Protein AF-A0A3D5C0S0-F1 (afdb_monomer)

Structure (mmCIF, N/CA/C/O backbone):
data_AF-A0A3D5C0S0-F1
#
_entry.id   AF-A0A3D5C0S0-F1
#
loop_
_atom_site.group_PDB
_atom_site.id
_atom_site.type_symbol
_atom_site.label_atom_id
_atom_site.label_alt_id
_atom_site.label_comp_id
_atom_site.label_asym_id
_atom_site.label_entity_id
_atom_site.label_seq_id
_atom_site.pdbx_PDB_ins_code
_atom_site.Cartn_x
_atom_site.Cartn_y
_atom_site.Cartn_z
_atom_site.occupancy
_atom_site.B_iso_or_equiv
_atom_site.auth_seq_id
_atom_site.auth_comp_id
_atom_site.auth_asym_id
_atom_site.auth_atom_id
_atom_site.pdbx_PDB_model_num
ATOM 1 N N . MET A 1 1 ? -0.628 8.690 -5.064 1.00 97.56 1 MET A N 1
ATOM 2 C CA . MET A 1 1 ? -0.053 9.346 -6.256 1.00 97.56 1 MET A CA 1
ATOM 3 C C . MET A 1 1 ? 0.869 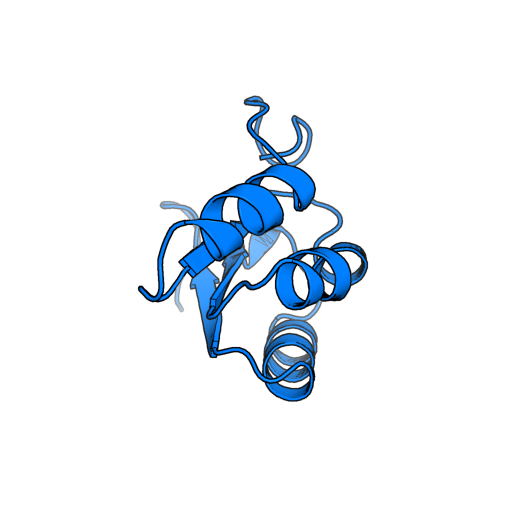10.459 -5.790 1.00 97.56 1 MET A C 1
ATOM 5 O O . MET A 1 1 ? 0.405 11.284 -4.999 1.00 97.56 1 MET A O 1
ATOM 9 N N . ASP A 1 2 ? 2.136 10.442 -6.207 1.00 97.06 2 ASP A N 1
ATOM 10 C CA . ASP A 1 2 ? 3.211 11.319 -5.708 1.00 97.06 2 ASP A CA 1
ATOM 11 C C . ASP A 1 2 ? 3.793 12.301 -6.742 1.00 97.06 2 ASP A C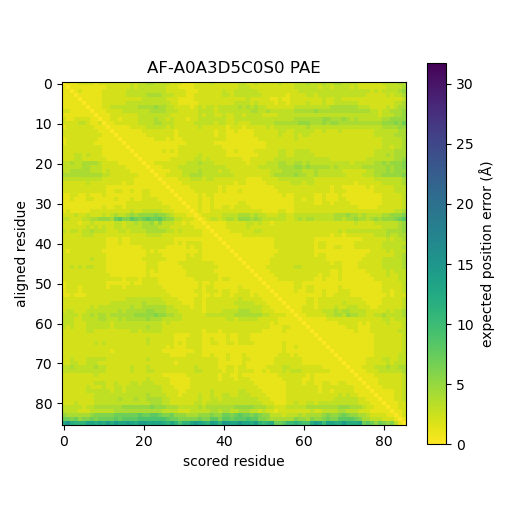 1
ATOM 13 O O . ASP A 1 2 ? 4.686 13.066 -6.391 1.00 97.06 2 ASP A O 1
ATOM 17 N N . GLY A 1 3 ? 3.318 12.303 -7.990 1.00 97.00 3 GLY A N 1
ATOM 18 C CA . GLY A 1 3 ? 3.896 13.125 -9.058 1.00 97.00 3 GLY A CA 1
ATOM 19 C C . GLY A 1 3 ? 5.175 12.552 -9.690 1.00 97.00 3 GLY A C 1
ATOM 20 O O . GLY A 1 3 ? 5.636 13.113 -10.682 1.00 97.00 3 GLY A O 1
ATOM 21 N N . HIS A 1 4 ? 5.733 11.456 -9.159 1.00 96.62 4 HIS A N 1
ATOM 22 C CA . HIS A 1 4 ? 6.931 10.794 -9.693 1.00 96.62 4 HIS A CA 1
ATOM 23 C C . HIS A 1 4 ? 6.568 9.501 -10.426 1.00 96.62 4 HIS A C 1
ATOM 25 O O . HIS A 1 4 ? 6.783 9.404 -11.633 1.00 96.62 4 HIS A O 1
ATOM 31 N N . PHE A 1 5 ? 5.930 8.549 -9.735 1.00 96.88 5 PHE A N 1
ATOM 32 C CA . PHE A 1 5 ? 5.517 7.282 -10.352 1.00 96.88 5 PHE A CA 1
ATOM 33 C C . PHE A 1 5 ? 4.361 7.480 -11.342 1.00 96.88 5 PHE A C 1
ATOM 35 O O . PHE A 1 5 ? 4.247 6.794 -12.360 1.00 96.88 5 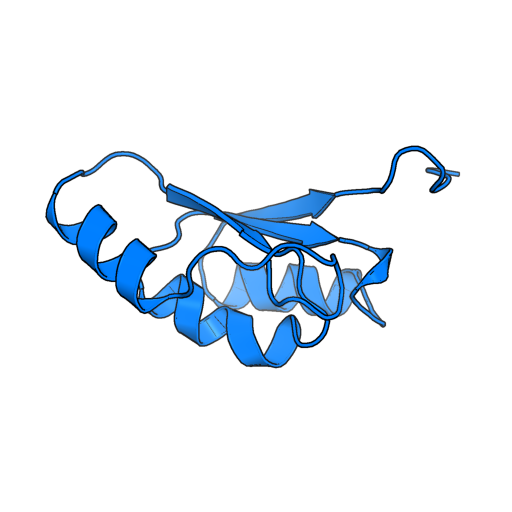PHE A O 1
ATOM 42 N N . VAL A 1 6 ? 3.490 8.448 -11.045 1.00 97.19 6 VAL A N 1
ATOM 43 C CA . VAL A 1 6 ? 2.437 8.943 -11.939 1.00 97.19 6 VAL A CA 1
ATOM 44 C C . VAL A 1 6 ? 2.421 10.475 -11.908 1.00 97.19 6 VAL A C 1
ATOM 46 O O . VAL A 1 6 ? 2.681 11.037 -10.848 1.00 97.19 6 VAL A O 1
ATOM 49 N N . PRO A 1 7 ? 2.051 11.175 -13.001 1.00 97.12 7 PRO A N 1
ATOM 50 C CA . PRO A 1 7 ? 2.092 12.645 -13.046 1.00 97.12 7 PRO A CA 1
ATOM 51 C C . PRO A 1 7 ? 1.123 13.341 -12.080 1.00 97.12 7 PRO A C 1
ATOM 53 O O . PRO A 1 7 ? 1.329 14.491 -11.700 1.00 97.12 7 PRO A O 1
ATOM 56 N N . ALA A 1 8 ? 0.029 12.669 -11.715 1.00 96.75 8 ALA A N 1
ATOM 57 C CA . ALA A 1 8 ? -0.977 13.224 -10.822 1.00 96.75 8 ALA A CA 1
ATOM 58 C C . ALA A 1 8 ? -0.497 13.222 -9.361 1.00 96.75 8 ALA A C 1
ATOM 60 O O . ALA A 1 8 ? 0.148 12.281 -8.899 1.00 96.75 8 ALA A O 1
ATOM 61 N N . ILE A 1 9 ? -0.893 14.248 -8.607 1.00 97.75 9 ILE A N 1
ATOM 62 C CA . ILE A 1 9 ? -0.706 14.328 -7.155 1.00 97.75 9 ILE A CA 1
ATOM 63 C C . ILE A 1 9 ? -2.080 14.229 -6.496 1.00 97.75 9 ILE A C 1
ATOM 65 O O . ILE A 1 9 ? -3.048 14.834 -6.952 1.00 97.75 9 ILE A O 1
ATOM 69 N N . SER A 1 10 ? -2.160 13.435 -5.430 1.00 97.25 10 SER A N 1
ATOM 70 C CA . SER A 1 10 ? -3.413 13.146 -4.718 1.00 97.25 10 SER A CA 1
ATOM 71 C C . SER A 1 10 ? -3.315 13.580 -3.252 1.00 97.25 10 SER A C 1
ATOM 73 O O . SER A 1 10 ? -3.202 14.765 -2.957 1.00 97.25 10 SER A O 1
ATOM 75 N N . PHE A 1 11 ? -3.321 12.627 -2.326 1.00 96.25 11 PHE A N 1
ATOM 76 C CA . PHE A 1 11 ? -3.215 12.853 -0.892 1.00 96.25 11 PHE A CA 1
ATOM 77 C C . PHE A 1 11 ? -2.368 11.760 -0.233 1.00 96.25 11 PHE A C 1
ATOM 79 O O . PHE A 1 11 ? -2.239 10.651 -0.752 1.00 96.25 11 PHE A O 1
ATOM 86 N N . GLY A 1 12 ? -1.776 12.095 0.914 1.00 96.75 12 GLY A N 1
ATOM 87 C CA . GLY A 1 12 ? -0.941 11.190 1.703 1.00 96.75 12 GLY A CA 1
ATOM 88 C C . GLY A 1 12 ? -1.638 10.628 2.945 1.00 96.75 12 GLY A C 1
ATOM 89 O O . GLY A 1 12 ? -2.835 10.826 3.171 1.00 96.75 12 GLY A O 1
ATOM 90 N N . ALA A 1 13 ? -0.843 9.986 3.803 1.00 97.69 13 ALA A N 1
ATOM 91 C CA . ALA A 1 13 ? -1.280 9.380 5.062 1.00 97.69 13 ALA A CA 1
ATOM 92 C C . ALA A 1 13 ? -2.131 10.289 5.991 1.00 97.69 13 ALA A C 1
ATOM 94 O O . ALA A 1 13 ? -3.059 9.765 6.612 1.00 97.69 13 ALA A O 1
ATOM 95 N N . PRO A 1 14 ? -1.922 11.624 6.090 1.00 98.19 14 PRO A N 1
ATOM 96 C CA . PRO A 1 14 ? -2.775 12.478 6.926 1.00 98.19 14 PRO A CA 1
ATOM 97 C C . PRO A 1 14 ? -4.261 12.449 6.543 1.00 98.19 14 PRO A C 1
ATOM 99 O O . PRO A 1 14 ? -5.120 12.485 7.422 1.00 98.19 14 PRO A O 1
ATOM 102 N N . VAL A 1 15 ? -4.577 12.320 5.250 1.00 98.25 15 VAL A N 1
ATOM 103 C CA . VAL A 1 15 ? -5.969 12.226 4.781 1.00 98.25 15 VAL A CA 1
ATOM 104 C C . VAL A 1 15 ? -6.571 10.870 5.139 1.00 98.25 15 VAL A C 1
ATOM 106 O O . VAL A 1 15 ? -7.698 10.819 5.625 1.00 98.25 15 VAL A O 1
ATOM 109 N N . VAL A 1 16 ? -5.804 9.781 5.003 1.00 98.31 16 VAL A N 1
ATOM 110 C CA . VAL A 1 16 ? -6.228 8.439 5.446 1.00 98.31 16 VAL A CA 1
ATOM 111 C C . VAL A 1 16 ? -6.570 8.445 6.938 1.00 98.31 16 VAL A C 1
ATOM 113 O O . VAL A 1 16 ? -7.624 7.945 7.324 1.00 98.31 16 VAL A O 1
ATOM 116 N N . ARG A 1 17 ? -5.745 9.102 7.765 1.00 98.44 17 ARG A N 1
ATOM 117 C CA . ARG A 1 17 ? -5.994 9.262 9.206 1.00 98.44 17 ARG A CA 1
ATOM 118 C C . ARG A 1 17 ? -7.281 10.033 9.495 1.00 98.44 17 ARG A C 1
ATOM 120 O O . ARG A 1 17 ? -8.045 9.628 10.368 1.00 98.44 17 ARG A O 1
ATOM 127 N N . GLY A 1 18 ? -7.531 11.117 8.762 1.00 98.38 18 GLY A N 1
ATOM 128 C CA . GLY A 1 18 ? -8.778 11.877 8.873 1.00 98.38 18 GLY A CA 1
ATOM 129 C C . GLY A 1 18 ? -10.004 11.022 8.543 1.00 98.38 18 GLY A C 1
ATOM 130 O O . GLY A 1 18 ? -10.956 10.984 9.319 1.00 98.38 18 GLY A O 1
ATOM 131 N N . ILE A 1 19 ? -9.948 10.265 7.441 1.00 98.12 19 ILE A N 1
ATOM 132 C CA . ILE A 1 19 ? -11.030 9.361 7.021 1.00 98.12 19 ILE A CA 1
ATOM 133 C C . ILE A 1 19 ? -11.243 8.250 8.054 1.00 98.12 19 ILE A C 1
ATOM 135 O O . ILE A 1 19 ? -12.383 7.936 8.395 1.00 98.12 19 ILE A O 1
ATOM 139 N N . ARG A 1 20 ? -10.165 7.676 8.602 1.00 98.06 20 ARG A N 1
ATOM 140 C CA . ARG A 1 20 ? -10.257 6.616 9.613 1.00 98.06 20 ARG A CA 1
ATOM 141 C C . ARG A 1 20 ? -11.071 7.044 10.833 1.00 98.06 20 ARG A C 1
ATOM 143 O O . ARG A 1 20 ? -11.763 6.200 11.394 1.00 98.06 20 ARG A O 1
ATOM 150 N N . GLY A 1 21 ? -11.018 8.321 11.214 1.00 97.81 21 GLY A N 1
ATOM 151 C CA . GLY A 1 21 ? -11.772 8.870 12.343 1.00 97.81 21 GLY A CA 1
ATOM 152 C C . GLY A 1 21 ? -13.286 8.986 12.125 1.00 97.81 21 GLY A C 1
ATOM 153 O O . GLY A 1 21 ? -14.012 9.150 13.100 1.00 97.81 21 GLY A O 1
ATOM 154 N N . VAL A 1 22 ? -13.774 8.894 10.882 1.00 98.25 22 VAL A N 1
ATOM 155 C CA . VAL A 1 22 ? -15.197 9.111 10.541 1.00 98.25 22 VAL A CA 1
ATOM 156 C C . VAL A 1 22 ? -15.898 7.878 9.970 1.00 98.25 22 VAL A C 1
ATOM 158 O O . VAL A 1 22 ? -17.074 7.933 9.626 1.00 98.25 22 VAL A O 1
ATOM 161 N N . THR A 1 23 ? -15.199 6.751 9.855 1.00 98.06 23 THR A N 1
ATOM 162 C CA . THR A 1 23 ? -15.776 5.491 9.376 1.00 98.06 23 THR A CA 1
ATOM 163 C C . THR A 1 23 ? -15.184 4.316 10.135 1.00 98.06 23 THR A C 1
ATOM 165 O O . THR A 1 23 ? -14.071 4.410 10.645 1.00 98.06 23 THR A O 1
ATOM 168 N N . SER A 1 24 ? -15.888 3.187 10.177 1.00 97.25 24 SER A N 1
ATOM 169 C CA . SER A 1 24 ? -15.367 1.876 10.599 1.00 97.25 24 SER A CA 1
ATOM 170 C C . SER A 1 24 ? -15.137 0.928 9.417 1.00 97.25 24 SER A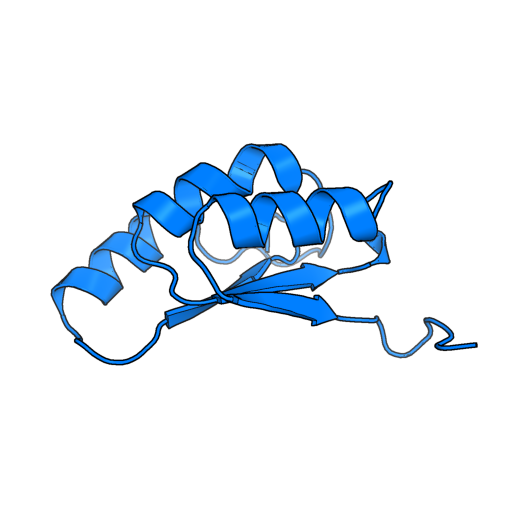 C 1
ATOM 172 O O . SER A 1 24 ? -14.583 -0.155 9.595 1.00 97.25 24 SER A O 1
ATOM 174 N N . LEU A 1 25 ? -15.520 1.336 8.200 1.00 98.44 25 LEU A N 1
ATOM 175 C CA . LEU A 1 25 ? -15.348 0.526 6.997 1.00 98.44 25 LEU A CA 1
ATOM 176 C C . LEU A 1 25 ? -13.858 0.303 6.678 1.00 98.44 25 LEU A C 1
ATOM 178 O O . LEU A 1 25 ? -13.026 1.151 7.027 1.00 98.44 25 LEU A O 1
ATOM 182 N N . PRO A 1 26 ? -13.500 -0.810 6.014 1.00 98.19 26 PRO A N 1
ATOM 183 C CA . PRO A 1 26 ? -12.131 -1.041 5.575 1.00 98.19 26 PRO A CA 1
ATOM 184 C C . PRO A 1 26 ? -11.629 0.066 4.637 1.00 98.19 26 PRO A C 1
ATOM 186 O O . PRO A 1 26 ? -12.332 0.454 3.705 1.00 98.19 26 PRO A O 1
ATOM 189 N N . LEU A 1 27 ? -10.412 0.555 4.877 1.00 98.56 27 LEU A N 1
ATOM 190 C CA . LEU A 1 27 ? -9.722 1.513 4.014 1.00 98.56 27 LEU A CA 1
ATOM 191 C C . LEU A 1 27 ? -8.678 0.784 3.170 1.00 98.56 27 LEU A C 1
ATOM 193 O O . LEU A 1 27 ? -7.675 0.301 3.701 1.00 98.56 27 LEU A O 1
ATOM 197 N N . ASP A 1 28 ? -8.922 0.721 1.865 1.00 98.44 28 ASP A N 1
ATOM 198 C CA . ASP A 1 28 ? -7.962 0.213 0.890 1.00 98.44 28 ASP A CA 1
ATOM 199 C C . ASP A 1 28 ? -7.089 1.350 0.359 1.00 98.44 28 ASP A C 1
ATOM 201 O O . ASP A 1 28 ? -7.593 2.358 -0.140 1.00 98.44 28 ASP A O 1
ATOM 205 N N . VAL A 1 29 ? -5.772 1.205 0.502 1.00 98.44 29 VAL A N 1
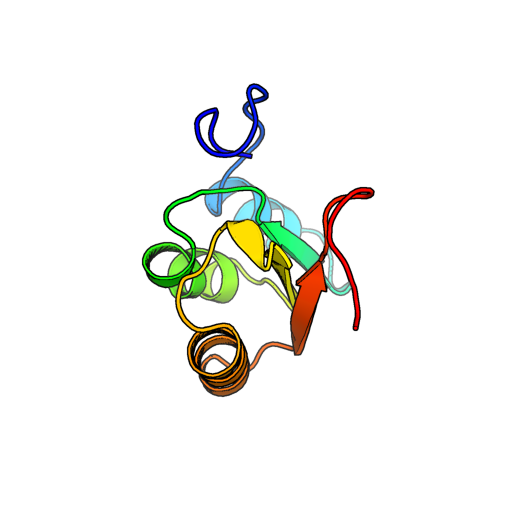ATOM 206 C CA . VAL A 1 29 ? -4.795 2.200 0.064 1.00 98.44 29 VAL A CA 1
ATOM 207 C C . VAL A 1 29 ? -4.036 1.663 -1.141 1.00 98.44 29 VAL A C 1
ATOM 209 O O . VAL A 1 29 ? -3.195 0.773 -1.028 1.00 98.44 29 VAL A O 1
ATOM 212 N N . HIS A 1 30 ? -4.286 2.262 -2.301 1.00 98.56 30 HIS A N 1
ATOM 213 C CA . HIS A 1 30 ? -3.542 1.983 -3.526 1.00 98.56 30 HIS A CA 1
ATOM 214 C C . HIS A 1 30 ? -2.401 2.991 -3.702 1.00 98.56 30 HIS A C 1
ATOM 216 O O . HIS A 1 30 ? -2.610 4.176 -3.982 1.00 98.56 30 HIS A O 1
ATOM 222 N N . LEU A 1 31 ? -1.169 2.514 -3.528 1.00 98.12 31 LEU A N 1
ATOM 223 C CA . LEU A 1 31 ? 0.042 3.314 -3.645 1.00 98.12 31 LEU A CA 1
ATOM 224 C C . LEU A 1 31 ? 0.549 3.324 -5.091 1.00 98.12 31 LEU A C 1
ATOM 226 O O . LEU A 1 31 ? 1.132 2.363 -5.586 1.00 98.12 31 LEU A O 1
ATOM 230 N N . MET A 1 32 ? 0.339 4.461 -5.748 1.00 98.19 32 MET A N 1
ATOM 231 C CA . MET A 1 32 ? 0.987 4.848 -7.005 1.00 98.19 32 MET A CA 1
ATOM 232 C C . MET A 1 32 ? 2.122 5.833 -6.690 1.00 98.19 32 MET A C 1
ATOM 234 O O . MET A 1 32 ? 1.912 7.041 -6.819 1.00 98.19 32 MET A O 1
ATOM 238 N N . ILE A 1 33 ? 3.242 5.335 -6.159 1.00 97.38 33 ILE A N 1
ATOM 239 C CA . ILE A 1 33 ? 4.406 6.122 -5.704 1.00 97.38 33 ILE A CA 1
ATOM 240 C C . ILE A 1 33 ? 5.705 5.336 -5.938 1.00 97.38 33 ILE A C 1
ATOM 242 O O . ILE A 1 33 ? 5.637 4.112 -5.949 1.00 97.38 33 ILE A O 1
ATOM 246 N N . ASP A 1 34 ? 6.863 5.998 -6.036 1.00 93.50 34 ASP A N 1
ATOM 247 C CA . ASP A 1 34 ? 8.165 5.313 -6.216 1.00 93.50 34 ASP A CA 1
ATOM 248 C C . ASP A 1 34 ? 8.768 4.817 -4.888 1.00 93.50 34 ASP A C 1
ATOM 250 O O . ASP A 1 34 ? 9.367 3.750 -4.801 1.00 93.50 34 ASP A O 1
ATOM 254 N N . SER A 1 35 ? 8.606 5.581 -3.803 1.00 92.06 35 SER A N 1
ATOM 255 C CA . SER A 1 35 ? 9.189 5.264 -2.486 1.00 92.06 35 SER A CA 1
ATOM 256 C C . SER A 1 35 ? 8.269 4.384 -1.631 1.00 92.06 35 SER A C 1
ATOM 258 O O . SER A 1 35 ? 7.930 4.737 -0.503 1.00 92.06 35 SER A O 1
ATOM 260 N N . VAL A 1 36 ? 7.821 3.247 -2.171 1.00 95.44 36 VAL A N 1
ATOM 261 C CA . VAL A 1 36 ? 6.802 2.392 -1.534 1.00 95.44 36 VAL A CA 1
ATOM 262 C C . VAL A 1 36 ? 7.227 1.918 -0.141 1.00 95.44 36 VAL A C 1
ATOM 264 O O . VAL A 1 36 ? 6.538 2.204 0.840 1.00 95.44 36 VAL A O 1
ATOM 267 N N . ASP A 1 37 ? 8.367 1.230 -0.030 1.00 94.88 37 ASP A N 1
ATOM 268 C CA . ASP A 1 37 ? 8.758 0.529 1.203 1.00 94.88 37 ASP A CA 1
ATOM 269 C C . ASP A 1 37 ? 8.988 1.462 2.401 1.00 94.88 37 ASP A C 1
ATOM 271 O O . ASP A 1 37 ? 8.791 1.048 3.550 1.00 94.88 37 ASP A O 1
ATOM 275 N N . SER A 1 38 ? 9.388 2.714 2.153 1.00 95.12 38 SER A N 1
ATOM 276 C CA . SER A 1 38 ? 9.594 3.729 3.195 1.00 95.12 38 SER A CA 1
ATOM 277 C C . SER A 1 38 ? 8.291 4.386 3.656 1.00 95.12 38 SER A C 1
ATOM 279 O O . SER A 1 38 ? 8.252 4.990 4.725 1.00 95.12 38 SER A O 1
ATOM 281 N N . GLN A 1 39 ? 7.214 4.259 2.880 1.00 96.81 39 GLN A N 1
ATOM 282 C CA . GLN A 1 39 ? 5.925 4.894 3.154 1.00 96.81 39 GLN A CA 1
ATOM 283 C C . GLN A 1 39 ? 4.905 3.934 3.782 1.00 96.81 39 GLN A C 1
ATOM 285 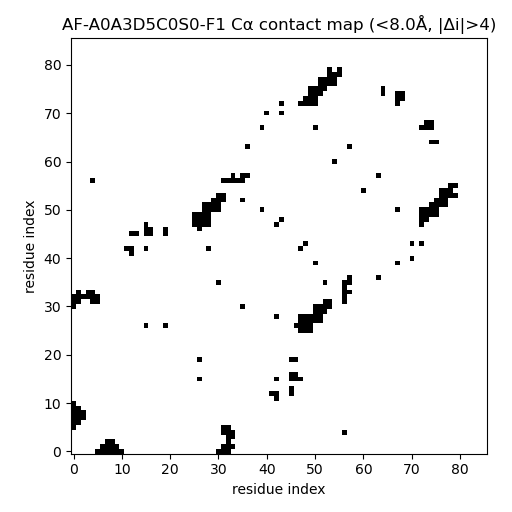O O . GLN A 1 39 ? 3.936 4.398 4.383 1.00 96.81 39 GLN A O 1
ATOM 290 N N . LEU A 1 40 ? 5.114 2.614 3.693 1.00 97.69 40 LEU A N 1
ATOM 291 C CA . LEU A 1 40 ? 4.168 1.602 4.190 1.00 97.69 40 LEU A CA 1
ATOM 292 C C . LEU A 1 40 ? 3.727 1.854 5.638 1.00 97.69 40 LEU A C 1
ATOM 294 O O . LEU A 1 40 ? 2.532 1.932 5.917 1.00 97.69 40 LEU A O 1
ATOM 298 N N . GLU A 1 41 ? 4.682 2.044 6.550 1.00 98.00 41 GLU A N 1
ATOM 299 C CA . GLU A 1 41 ? 4.410 2.252 7.979 1.00 98.00 41 GLU A CA 1
ATOM 300 C C . GLU A 1 41 ? 3.558 3.495 8.241 1.00 98.00 41 GLU A C 1
ATOM 302 O O . GLU A 1 41 ? 2.693 3.474 9.119 1.00 98.00 41 GLU A O 1
ATOM 307 N N . ALA A 1 42 ? 3.751 4.560 7.459 1.00 98.12 42 ALA A N 1
ATOM 308 C CA . ALA A 1 42 ? 2.978 5.787 7.594 1.00 98.12 42 ALA A CA 1
ATOM 309 C C . ALA A 1 42 ? 1.502 5.568 7.225 1.00 98.12 42 ALA A C 1
ATOM 311 O O . ALA A 1 42 ? 0.615 6.049 7.934 1.00 98.12 42 ALA A O 1
ATOM 312 N N . PHE A 1 43 ? 1.228 4.816 6.155 1.00 98.38 43 PHE A N 1
ATOM 313 C CA . PHE A 1 43 ? -0.139 4.499 5.728 1.00 98.38 43 PHE A CA 1
ATOM 314 C C . PHE A 1 43 ? -0.822 3.479 6.645 1.00 98.38 43 PHE A C 1
ATOM 316 O O . PHE A 1 43 ? -1.990 3.666 6.990 1.00 98.38 43 PHE A O 1
ATOM 323 N N . VAL A 1 44 ? -0.099 2.458 7.117 1.00 98.31 44 VAL A N 1
ATOM 324 C CA . VAL A 1 44 ? -0.618 1.519 8.127 1.00 98.31 44 VAL A CA 1
ATOM 325 C C . VAL A 1 44 ? -0.961 2.258 9.418 1.00 98.31 44 VAL A C 1
ATOM 327 O O . VAL A 1 44 ? -2.089 2.174 9.899 1.00 98.31 44 VAL A O 1
ATOM 330 N N . SER A 1 45 ? -0.041 3.082 9.927 1.00 98.19 45 SER A N 1
ATOM 331 C CA . SER A 1 45 ? -0.256 3.883 11.141 1.00 98.19 45 SER A CA 1
ATOM 332 C C . SER A 1 45 ? -1.363 4.932 10.993 1.00 98.19 45 SER A C 1
ATOM 334 O O . SER A 1 45 ? -1.861 5.452 11.994 1.00 98.19 45 SER A O 1
ATOM 336 N N . ALA A 1 46 ? -1.742 5.285 9.762 1.00 98.31 46 ALA A N 1
ATOM 337 C CA . ALA A 1 46 ? -2.877 6.156 9.472 1.00 98.31 46 ALA A CA 1
ATOM 338 C C . ALA A 1 46 ? -4.225 5.414 9.446 1.00 98.31 46 ALA A C 1
ATOM 340 O O . ALA A 1 46 ? -5.265 6.066 9.393 1.00 98.31 46 ALA A O 1
ATOM 341 N N . GLY A 1 47 ? -4.229 4.081 9.527 1.00 98.12 47 GLY A N 1
ATOM 342 C CA . GLY A 1 47 ? -5.442 3.268 9.602 1.00 98.12 47 GLY A CA 1
ATOM 343 C C . GLY A 1 47 ? -5.820 2.552 8.306 1.00 98.12 47 GLY A C 1
ATOM 344 O O . GLY A 1 47 ? -6.991 2.203 8.146 1.00 98.12 47 GLY A O 1
ATOM 345 N N . ALA A 1 48 ? -4.868 2.340 7.391 1.00 98.56 48 ALA A N 1
ATOM 346 C CA . ALA A 1 48 ? -5.071 1.462 6.240 1.00 98.56 48 ALA A CA 1
ATOM 347 C C . ALA A 1 48 ? -5.381 0.023 6.692 1.00 98.56 48 ALA A C 1
ATOM 349 O O . ALA A 1 48 ? -4.778 -0.484 7.634 1.00 98.56 48 ALA A O 1
ATOM 350 N N . ASN A 1 49 ? -6.306 -0.645 6.003 1.00 98.69 49 ASN A N 1
ATOM 351 C CA . ASN A 1 49 ? -6.631 -2.060 6.218 1.00 98.69 49 ASN A CA 1
ATOM 352 C C . ASN A 1 49 ? -6.008 -2.962 5.146 1.00 98.69 49 ASN A C 1
ATOM 354 O O . ASN A 1 49 ? -5.713 -4.133 5.404 1.00 98.69 49 ASN A O 1
ATOM 358 N N . SE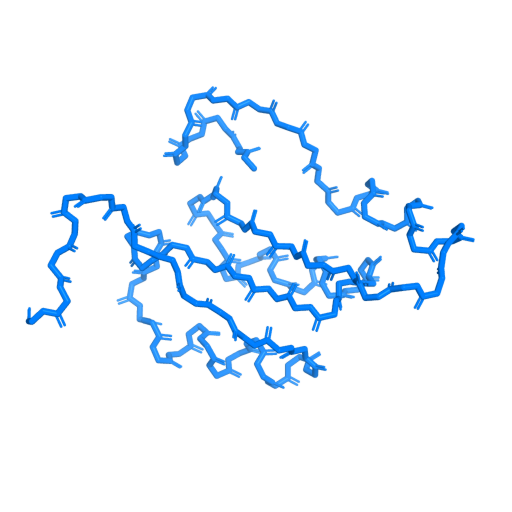R A 1 50 ? -5.791 -2.412 3.956 1.00 98.69 50 SER A N 1
ATOM 359 C CA . SER A 1 50 ? -5.027 -3.034 2.884 1.00 98.69 50 SER A CA 1
ATOM 360 C C . SER A 1 50 ? -4.118 -2.014 2.222 1.00 98.69 50 SER A C 1
ATOM 362 O O . SER A 1 50 ? -4.426 -0.821 2.176 1.00 98.69 50 SER A O 1
ATOM 364 N N . ILE A 1 51 ? -2.982 -2.502 1.729 1.00 98.75 51 ILE A N 1
ATOM 365 C CA . ILE A 1 51 ? -2.067 -1.727 0.902 1.00 98.75 51 ILE A CA 1
ATOM 366 C C . ILE A 1 51 ? -1.811 -2.505 -0.380 1.00 98.75 51 ILE A C 1
ATOM 368 O O . ILE A 1 51 ? -1.312 -3.632 -0.348 1.00 98.75 51 ILE A O 1
ATOM 372 N N . THR A 1 52 ? -2.129 -1.864 -1.499 1.00 98.69 52 THR A N 1
ATOM 373 C CA . THR A 1 52 ? -1.911 -2.381 -2.846 1.00 98.69 52 THR A CA 1
ATOM 374 C C . THR A 1 52 ? -0.850 -1.535 -3.542 1.00 98.69 52 THR A C 1
ATOM 376 O O . THR A 1 52 ? -0.956 -0.309 -3.566 1.00 98.69 52 THR A O 1
ATOM 379 N N . VAL A 1 53 ? 0.179 -2.174 -4.097 1.00 98.38 53 VAL A N 1
ATOM 380 C CA . VAL A 1 53 ? 1.347 -1.503 -4.696 1.00 98.38 53 VAL A CA 1
ATOM 381 C C . VAL A 1 53 ? 1.541 -1.941 -6.139 1.00 98.38 53 VAL A C 1
ATOM 383 O O . VAL A 1 53 ? 1.156 -3.046 -6.512 1.00 98.38 53 VAL A O 1
ATOM 386 N N . HIS A 1 54 ? 2.147 -1.088 -6.956 1.00 98.06 54 HIS A N 1
ATOM 387 C CA . HIS A 1 54 ? 2.534 -1.459 -8.312 1.00 98.06 54 HIS A CA 1
ATOM 388 C C . HIS A 1 54 ? 3.783 -2.338 -8.309 1.00 98.06 54 HIS A C 1
ATOM 390 O O . HIS A 1 54 ? 4.773 -1.985 -7.671 1.00 98.06 54 HIS A O 1
ATOM 396 N N . VAL A 1 55 ? 3.763 -3.448 -9.055 1.00 97.12 55 VAL A N 1
ATOM 397 C CA . VAL A 1 55 ? 4.950 -4.307 -9.221 1.00 97.12 55 VAL A CA 1
ATOM 398 C C . VAL A 1 55 ? 6.115 -3.545 -9.857 1.00 97.12 55 VAL A C 1
ATOM 400 O O . VAL A 1 55 ? 7.271 -3.834 -9.589 1.00 97.12 55 VAL A O 1
ATOM 403 N N . GLU A 1 56 ? 5.813 -2.524 -10.656 1.00 96.56 56 GLU A N 1
ATOM 404 C CA . GLU A 1 56 ? 6.803 -1.705 -11.349 1.00 96.56 56 GLU A CA 1
ATOM 405 C C . GLU A 1 56 ? 7.412 -0.605 -10.474 1.00 96.56 56 GLU A C 1
ATOM 407 O O . GLU A 1 56 ? 8.350 0.057 -10.909 1.00 96.56 56 GLU A O 1
ATOM 412 N N . ALA A 1 57 ? 6.865 -0.387 -9.277 1.00 96.44 57 ALA A N 1
ATOM 413 C CA . ALA A 1 57 ? 7.332 0.615 -8.321 1.00 96.44 57 ALA A CA 1
ATOM 414 C C . ALA A 1 57 ? 8.237 0.022 -7.225 1.00 96.44 57 ALA A C 1
ATOM 416 O O . ALA A 1 57 ? 8.655 0.732 -6.314 1.00 96.44 57 ALA A O 1
ATOM 417 N N . ILE A 1 58 ? 8.497 -1.287 -7.265 1.00 95.81 58 ILE A N 1
ATOM 418 C CA . ILE A 1 58 ? 9.219 -2.023 -6.222 1.00 95.81 58 ILE A CA 1
ATOM 419 C C . ILE A 1 58 ? 10.255 -2.952 -6.849 1.00 95.81 58 ILE A C 1
ATOM 421 O O . ILE A 1 58 ? 10.054 -3.482 -7.938 1.00 95.81 58 ILE A O 1
ATOM 425 N N . SER A 1 59 ? 11.377 -3.156 -6.161 1.00 94.44 59 SER A N 1
ATOM 426 C CA . SER A 1 59 ? 12.474 -4.000 -6.653 1.00 94.44 59 SER A CA 1
ATOM 427 C C . SER A 1 59 ? 12.298 -5.480 -6.307 1.00 94.44 59 SER A C 1
ATOM 429 O O . SER A 1 59 ? 12.671 -6.340 -7.101 1.00 94.44 59 SER A O 1
ATOM 431 N N . ASP A 1 60 ? 11.720 -5.785 -5.142 1.00 96.56 60 ASP A N 1
ATOM 432 C CA . ASP A 1 60 ? 11.422 -7.147 -4.688 1.00 96.56 60 ASP A CA 1
ATOM 433 C C . ASP A 1 60 ? 9.959 -7.241 -4.218 1.00 96.56 60 ASP A C 1
ATOM 435 O O . ASP A 1 60 ? 9.647 -6.960 -3.053 1.00 96.56 60 ASP A O 1
ATOM 439 N N . PRO A 1 61 ? 9.040 -7.682 -5.100 1.00 96.12 61 PRO A N 1
ATOM 440 C CA . PRO A 1 61 ? 7.634 -7.841 -4.753 1.00 96.12 61 PRO A CA 1
ATOM 441 C C . P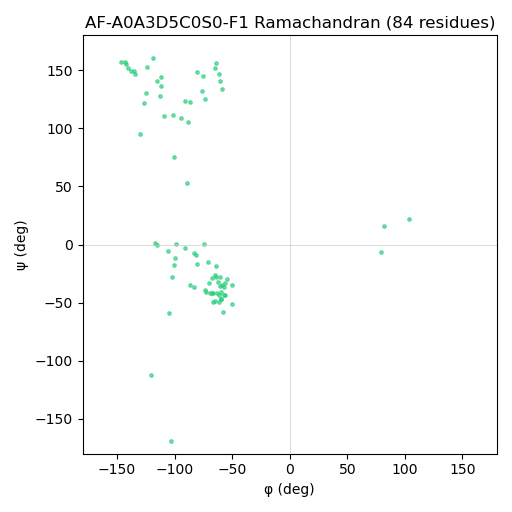RO A 1 61 ? 7.398 -8.778 -3.567 1.00 96.12 61 PRO A C 1
ATOM 443 O O . PRO A 1 61 ? 6.512 -8.533 -2.748 1.00 96.12 61 PRO A O 1
ATOM 446 N N . ALA A 1 62 ? 8.186 -9.847 -3.429 1.00 97.56 62 ALA A N 1
ATOM 447 C CA . ALA A 1 62 ? 8.003 -10.797 -2.340 1.00 97.56 62 ALA A CA 1
ATOM 448 C C . ALA A 1 62 ? 8.376 -10.169 -0.991 1.00 97.56 62 ALA A C 1
ATOM 450 O O . ALA A 1 62 ? 7.655 -10.366 -0.008 1.00 97.56 62 ALA A O 1
ATOM 451 N N . ALA A 1 63 ? 9.467 -9.399 -0.940 1.00 97.94 63 ALA A N 1
ATOM 452 C CA . ALA A 1 63 ? 9.865 -8.666 0.257 1.00 97.94 63 ALA A CA 1
ATOM 453 C C . ALA A 1 63 ? 8.844 -7.591 0.638 1.00 97.94 63 ALA A C 1
ATOM 455 O O . ALA A 1 63 ? 8.389 -7.584 1.784 1.00 97.94 63 ALA A O 1
ATOM 456 N N . THR A 1 64 ? 8.406 -6.757 -0.307 1.00 97.94 64 THR A N 1
ATOM 457 C CA . THR A 1 64 ? 7.403 -5.718 -0.030 1.00 97.94 64 THR A CA 1
ATOM 458 C C . THR A 1 64 ? 6.091 -6.330 0.469 1.00 97.94 64 THR A C 1
ATOM 460 O O . THR A 1 64 ? 5.564 -5.916 1.502 1.00 97.94 64 THR A O 1
ATOM 463 N N . LEU A 1 65 ? 5.570 -7.375 -0.188 1.00 98.31 65 LEU A N 1
ATOM 464 C CA . LEU A 1 65 ? 4.321 -8.021 0.239 1.00 98.31 65 LEU A CA 1
ATOM 465 C C . LEU A 1 65 ? 4.461 -8.752 1.587 1.00 98.31 65 LEU A C 1
ATOM 467 O O . LEU A 1 65 ? 3.470 -8.887 2.310 1.00 98.31 65 LEU A O 1
ATOM 471 N N . ARG A 1 66 ? 5.656 -9.249 1.945 1.00 98.50 66 ARG A N 1
ATOM 472 C CA . ARG A 1 66 ? 5.934 -9.750 3.304 1.00 98.50 66 ARG A CA 1
ATOM 473 C C . ARG A 1 66 ? 5.891 -8.617 4.321 1.00 98.50 66 ARG A C 1
ATOM 475 O O . ARG A 1 66 ? 5.144 -8.739 5.285 1.00 98.50 66 ARG A O 1
ATOM 482 N N . LYS A 1 67 ? 6.576 -7.501 4.058 1.0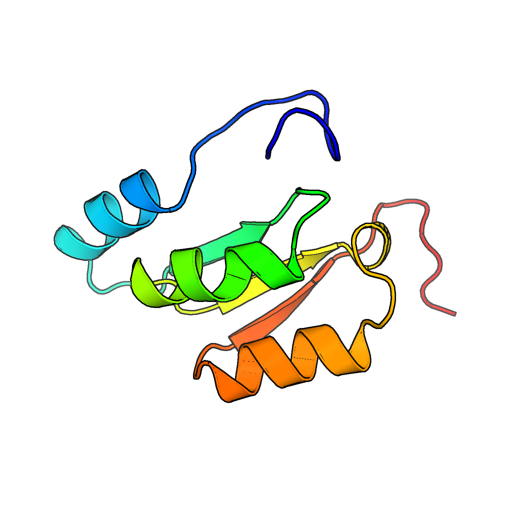0 98.25 67 LYS A N 1
ATOM 483 C CA . LYS A 1 67 ? 6.578 -6.330 4.944 1.00 98.25 67 LYS A CA 1
ATOM 484 C C . LYS A 1 67 ? 5.160 -5.812 5.200 1.00 98.25 67 LYS A C 1
ATOM 486 O O . LYS A 1 67 ? 4.793 -5.559 6.340 1.00 98.25 67 LYS A O 1
ATOM 491 N N . ILE A 1 68 ? 4.319 -5.728 4.167 1.00 98.50 68 ILE A N 1
ATOM 492 C CA . ILE A 1 68 ? 2.913 -5.315 4.321 1.00 98.50 68 ILE A CA 1
ATOM 493 C C . ILE A 1 68 ? 2.143 -6.263 5.265 1.00 98.50 68 ILE A C 1
ATOM 495 O O . ILE A 1 68 ? 1.383 -5.797 6.114 1.00 98.50 68 ILE A O 1
ATOM 499 N N . ARG A 1 69 ? 2.370 -7.583 5.167 1.00 98.44 69 ARG A N 1
ATOM 500 C CA . ARG A 1 69 ? 1.768 -8.574 6.080 1.00 98.44 69 ARG A CA 1
ATOM 501 C C . ARG A 1 69 ? 2.292 -8.460 7.506 1.00 98.44 69 ARG A C 1
ATOM 503 O O . ARG A 1 69 ? 1.500 -8.558 8.437 1.00 98.44 69 ARG A O 1
ATOM 510 N N . GLU A 1 70 ? 3.594 -8.253 7.678 1.00 98.50 70 GLU A N 1
ATOM 511 C CA . GLU A 1 70 ? 4.232 -8.063 8.989 1.00 98.50 70 GLU A CA 1
ATOM 512 C C . GLU A 1 70 ? 3.705 -6.812 9.703 1.00 98.50 70 GLU A C 1
ATOM 514 O O . GLU A 1 70 ? 3.550 -6.815 10.920 1.00 98.50 70 GLU A O 1
ATOM 519 N N . LEU A 1 71 ? 3.334 -5.779 8.941 1.00 98.38 71 LEU A N 1
ATOM 520 C CA . LEU A 1 71 ? 2.655 -4.585 9.449 1.00 98.38 71 LEU A CA 1
ATOM 521 C C . LEU A 1 71 ? 1.168 -4.815 9.795 1.00 98.38 71 LEU A C 1
ATOM 523 O O . LEU A 1 71 ? 0.491 -3.889 10.236 1.00 98.38 71 LEU A O 1
ATOM 527 N N . GLY A 1 72 ? 0.645 -6.031 9.615 1.00 98.25 72 GLY A N 1
ATOM 528 C CA . GLY A 1 72 ? -0.699 -6.418 10.050 1.00 98.25 72 GLY A CA 1
ATOM 529 C C . GLY A 1 72 ? -1.833 -6.017 9.105 1.00 98.25 72 GLY A C 1
ATOM 530 O O . GLY A 1 72 ? -2.995 -6.053 9.509 1.00 98.25 72 GLY A O 1
ATOM 531 N N . VAL A 1 73 ? -1.533 -5.652 7.855 1.00 98.25 73 VAL A N 1
ATOM 532 C CA . VAL A 1 73 ? -2.546 -5.268 6.857 1.00 98.25 73 VAL A CA 1
ATOM 533 C C . VAL A 1 73 ? -2.526 -6.200 5.645 1.00 98.25 73 VAL A C 1
ATOM 535 O O . VAL A 1 73 ? -1.557 -6.918 5.387 1.00 98.25 73 VAL A O 1
ATOM 538 N N . ARG A 1 74 ? -3.622 -6.222 4.880 1.00 98.69 74 ARG A N 1
ATOM 539 C CA . ARG A 1 74 ? -3.737 -7.093 3.704 1.00 98.69 74 ARG A CA 1
ATOM 540 C C . ARG A 1 74 ? -2.872 -6.559 2.547 1.00 98.69 74 ARG A C 1
ATOM 542 O O . ARG A 1 74 ? -3.076 -5.417 2.135 1.00 98.69 74 ARG A O 1
ATOM 549 N N . PRO A 1 75 ? -1.963 -7.370 1.978 1.00 98.56 75 PRO A N 1
ATOM 550 C CA . PRO A 1 75 ? -1.165 -6.970 0.826 1.00 98.56 75 PRO A CA 1
ATOM 551 C C . PRO A 1 75 ? -1.939 -7.115 -0.490 1.00 98.56 75 PRO A C 1
ATOM 553 O O . PRO A 1 75 ? -2.745 -8.037 -0.649 1.00 98.56 75 PRO A O 1
ATOM 556 N N . GLY A 1 76 ? -1.631 -6.246 -1.448 1.00 98.19 76 GLY A N 1
ATOM 557 C CA . GLY A 1 76 ? -2.098 -6.309 -2.828 1.00 98.19 76 GLY A CA 1
ATOM 558 C C . GLY A 1 76 ? -0.992 -5.927 -3.810 1.00 98.19 76 GLY A C 1
ATOM 559 O O . GLY A 1 76 ? -0.098 -5.145 -3.484 1.00 98.19 76 GLY A O 1
ATOM 560 N N . LEU A 1 77 ? -1.068 -6.477 -5.020 1.00 97.56 77 LEU A N 1
ATOM 561 C CA . LEU A 1 77 ? -0.176 -6.153 -6.127 1.00 97.56 77 LEU A CA 1
ATOM 562 C C . LEU A 1 77 ? -1.021 -5.720 -7.329 1.00 97.56 77 LEU A C 1
ATOM 564 O O . LEU A 1 77 ? -1.966 -6.415 -7.698 1.00 97.56 77 LEU A O 1
ATOM 568 N N . THR A 1 78 ? -0.670 -4.587 -7.923 1.00 97.81 78 THR A N 1
ATOM 569 C CA . THR A 1 78 ? -1.264 -4.047 -9.147 1.00 97.81 78 THR A CA 1
ATOM 570 C C . THR A 1 78 ? -0.240 -4.113 -10.269 1.00 97.81 78 THR A C 1
ATOM 572 O O . THR A 1 78 ? 0.952 -3.886 -10.058 1.00 97.81 78 THR A O 1
ATOM 575 N N . LEU A 1 79 ? -0.725 -4.386 -11.473 1.00 97.44 79 LEU A N 1
ATOM 576 C CA . LEU A 1 79 ? 0.049 -4.361 -12.702 1.00 97.44 79 LEU A CA 1
ATOM 577 C C . LEU A 1 79 ? -0.496 -3.247 -13.596 1.00 97.44 79 LEU A C 1
ATOM 579 O O . LEU A 1 79 ? -1.711 -3.032 -13.666 1.00 97.44 79 LEU A O 1
ATOM 583 N N . ARG A 1 80 ? 0.385 -2.524 -14.287 1.00 96.69 80 ARG A N 1
ATOM 584 C CA . ARG A 1 80 ? -0.034 -1.667 -15.398 1.00 96.69 80 ARG A CA 1
ATOM 585 C C . ARG A 1 80 ? -0.625 -2.529 -16.518 1.00 96.69 80 ARG A C 1
ATOM 587 O O . ARG A 1 80 ? -0.245 -3.689 -16.654 1.00 96.69 80 ARG A O 1
ATOM 594 N N . PRO A 1 81 ? -1.491 -1.961 -17.377 1.00 97.12 81 PRO A N 1
ATOM 595 C CA . PRO A 1 81 ? -2.117 -2.714 -18.465 1.00 97.12 81 PRO A CA 1
ATOM 596 C C . PRO A 1 81 ? -1.132 -3.438 -19.393 1.00 97.12 81 PRO A C 1
ATOM 598 O O . PRO A 1 81 ? -1.471 -4.462 -19.971 1.00 97.12 81 PRO A O 1
ATOM 601 N N . THR A 1 82 ? 0.077 -2.900 -19.553 1.00 96.88 82 THR A N 1
ATOM 602 C CA . THR A 1 82 ? 1.121 -3.454 -20.426 1.00 96.88 82 THR A CA 1
ATOM 603 C C . THR A 1 82 ? 2.056 -4.434 -19.721 1.00 96.88 82 THR A C 1
ATOM 605 O O . THR A 1 82 ? 2.978 -4.944 -20.350 1.00 96.88 82 THR A O 1
ATOM 608 N N . THR A 1 83 ? 1.890 -4.649 -18.418 1.00 96.44 83 THR A N 1
ATOM 609 C CA . THR A 1 83 ? 2.786 -5.498 -17.636 1.00 96.44 83 THR A CA 1
ATOM 610 C C . THR A 1 83 ? 2.318 -6.945 -17.726 1.00 96.44 83 THR A C 1
ATOM 612 O O . THR A 1 83 ? 1.172 -7.253 -17.401 1.00 96.44 83 THR A O 1
ATOM 615 N N . SER A 1 84 ? 3.213 -7.818 -18.198 1.00 94.00 84 SER A N 1
ATOM 616 C CA . SER A 1 84 ? 2.970 -9.260 -18.326 1.00 94.00 84 SER A CA 1
ATOM 617 C C . SER A 1 84 ? 2.692 -9.905 -16.969 1.00 94.00 84 SER A C 1
ATOM 619 O O . SER A 1 84 ? 3.260 -9.496 -15.955 1.00 94.00 84 SER A O 1
ATOM 621 N N . VAL A 1 85 ? 1.840 -10.930 -16.975 1.00 92.12 85 VAL A N 1
ATOM 622 C CA . VAL A 1 85 ? 1.580 -11.815 -15.825 1.00 92.12 85 VAL A CA 1
ATOM 623 C C . VAL A 1 85 ? 2.340 -13.142 -15.910 1.00 92.12 85 VAL A C 1
ATOM 625 O O . VAL A 1 85 ? 2.386 -13.862 -14.914 1.00 92.12 85 VAL A O 1
ATOM 628 N N . ASP A 1 86 ? 2.921 -13.431 -17.076 1.00 80.25 86 ASP A N 1
ATOM 629 C CA . ASP A 1 86 ? 3.717 -14.626 -17.373 1.00 80.25 86 ASP A CA 1
ATOM 630 C C . ASP A 1 86 ? 5.215 -14.380 -17.157 1.00 80.25 86 ASP A C 1
ATOM 632 O O . ASP A 1 86 ? 5.678 -13.266 -17.522 1.00 80.25 86 ASP A O 1
#

pLDDT: mean 97.23, std 2.29, range [80.25, 98.75]

Radius of gyration: 12.76 Å; Cα contacts (8 Å, |Δi|>4): 124; chains: 1; bounding box: 28×29×33 Å

Sequence (86 aa):
MDGHFVPAISFGAPVVRGIRGVTSLPLDVHLMIDSVDSQLEAFVSAGANSITVHVEAISDPAATLRKIRELGVRPGLTLRPTTSVD

Nearest PDB structures (foldseek):
  3inp-assembly1_A  TM=9.572E-01  e=4.107E-08  Francisella tularensis subsp. tularensis
  7sbj-assembly1_C  TM=9.786E-01  e=9.202E-08  Stenotrophomonas maltophilia K279a
  2fli-assembly1_D  TM=9.817E-01  e=8.045E-08  Streptococcus pyogenes
  5umf-assembly1_C  TM=9.768E-01  e=7.522E-08  Neisseria gonorrhoeae NCCP11945
  1tqj-assembly1_B  TM=9.619E-01  e=6.045E-07  Synechocystis sp.

Solvent-accessible surface area (backbone atoms only — not comparable to full-atom values): 5018 Å² total; per-residue (Å²): 57,64,45,72,64,36,82,54,70,72,73,59,39,73,57,48,34,57,51,46,76,77,50,88,71,84,37,77,42,72,48,42,36,58,68,47,85,82,41,49,65,53,36,43,77,20,54,39,44,26,46,29,35,40,59,88,40,50,94,49,62,69,60,52,45,46,53,38,43,75,72,73,26,48,58,45,78,42,74,60,96,87,54,78,92,122

Mean predicted aligned error: 2.24 Å

Foldseek 3Di:
DPCPLDNDDDDALVVLLVVVVVDPDAAEAEDSDQPLQVRLLSNLVSPHQEYEYEPVSDDDPVVSCVVNVVSVHHYHYDYDPPDDPD

Secondary structure (DSSP, 8-state):
-BSSSSS-B---HHHHHHHHTT--S--EEEE--S-HHHHHHHHHHTT-SEEEEEGGG-S-HHHHHHHHHHTTSEEEEE--TT----